Protein AF-A0A842RLB9-F1 (afdb_monomer)

Mean predicted aligned error: 10.02 Å

Solvent-accessible surface area (backbone atoms only — not comparable to full-atom values): 3772 Å² total; per-residue (Å²): 102,46,93,77,70,74,47,52,68,69,58,53,51,54,54,56,53,50,39,57,77,67,66,48,78,75,46,50,78,49,77,56,88,97,42,78,49,74,51,61,42,64,78,75,66,58,60,59,58,82,82,38,80,69,64,70,75,119

Structure (mmCIF, N/CA/C/O backbone):
data_AF-A0A842RLB9-F1
#
_entry.id   AF-A0A842RLB9-F1
#
loop_
_atom_site.group_PDB
_atom_site.id
_atom_site.type_symbol
_atom_site.label_atom_id
_atom_site.label_alt_id
_atom_site.label_comp_id
_atom_site.label_asym_id
_atom_site.label_entity_id
_atom_site.label_seq_id
_atom_site.pdbx_PDB_ins_code
_atom_site.Cartn_x
_atom_site.Cartn_y
_atom_site.Cartn_z
_atom_site.occupancy
_atom_site.B_iso_or_equiv
_atom_site.auth_seq_id
_atom_site.auth_comp_id
_atom_site.auth_asym_id
_atom_site.auth_atom_id
_atom_site.pdbx_PDB_model_num
ATOM 1 N N . MET A 1 1 ? 7.157 4.089 -12.701 1.00 57.66 1 MET A N 1
ATOM 2 C CA . MET A 1 1 ? 7.156 3.936 -11.224 1.00 57.66 1 MET A CA 1
ATOM 3 C C . MET A 1 1 ? 8.515 4.291 -10.652 1.00 57.66 1 MET A C 1
ATOM 5 O O . MET A 1 1 ? 8.567 5.293 -9.960 1.00 57.66 1 MET A O 1
ATOM 9 N N . VAL A 1 2 ? 9.594 3.573 -10.996 1.00 67.94 2 VAL A N 1
ATOM 10 C CA . VAL A 1 2 ? 10.963 3.931 -10.560 1.00 67.94 2 VAL A CA 1
ATOM 11 C C . VAL A 1 2 ? 11.324 5.366 -10.961 1.00 67.94 2 VAL A C 1
ATOM 13 O O . VAL A 1 2 ? 11.746 6.139 -10.113 1.00 67.94 2 VAL A O 1
ATOM 16 N N . ASP A 1 3 ? 11.039 5.762 -12.204 1.00 68.50 3 ASP A N 1
ATOM 17 C CA . ASP A 1 3 ? 11.358 7.110 -12.713 1.00 68.50 3 ASP A CA 1
ATOM 18 C C . ASP A 1 3 ? 10.585 8.242 -12.019 1.00 68.50 3 ASP A C 1
ATOM 20 O O . ASP A 1 3 ? 10.958 9.405 -12.108 1.00 68.50 3 ASP A O 1
ATOM 24 N N . THR A 1 4 ? 9.485 7.914 -11.337 1.00 79.25 4 THR A N 1
ATOM 25 C CA . THR A 1 4 ? 8.593 8.897 -10.705 1.00 79.25 4 THR A CA 1
ATOM 26 C C . THR A 1 4 ? 8.808 8.971 -9.197 1.00 79.25 4 THR A C 1
ATOM 28 O O . THR A 1 4 ? 8.733 10.048 -8.620 1.00 79.25 4 THR A O 1
ATOM 31 N N . THR A 1 5 ? 9.047 7.830 -8.547 1.00 78.25 5 THR A N 1
ATOM 32 C CA . THR A 1 5 ? 9.166 7.735 -7.084 1.00 78.25 5 THR A CA 1
ATOM 33 C C . THR A 1 5 ? 10.600 7.506 -6.609 1.00 78.25 5 THR A C 1
ATOM 35 O O . THR A 1 5 ? 10.857 7.605 -5.414 1.00 78.25 5 THR A O 1
ATOM 38 N N . GLY A 1 6 ? 11.530 7.159 -7.505 1.00 89.19 6 GLY A N 1
ATOM 39 C CA . GLY A 1 6 ? 12.895 6.744 -7.163 1.00 89.19 6 GLY A CA 1
ATOM 40 C C . GLY A 1 6 ? 12.982 5.380 -6.466 1.00 89.19 6 GLY A C 1
ATOM 41 O O . GLY A 1 6 ? 14.071 4.946 -6.098 1.00 89.19 6 GLY A O 1
ATOM 42 N N . LEU A 1 7 ? 11.855 4.688 -6.270 1.00 84.94 7 LEU A N 1
ATOM 43 C CA . LEU A 1 7 ? 11.804 3.418 -5.550 1.00 84.94 7 LEU A CA 1
ATOM 44 C C . LEU A 1 7 ? 11.959 2.249 -6.517 1.00 84.94 7 LEU A C 1
ATOM 46 O O . LEU A 1 7 ? 11.263 2.176 -7.530 1.00 84.94 7 LEU A O 1
ATOM 50 N N . SER A 1 8 ? 12.837 1.303 -6.178 1.00 89.12 8 SER A N 1
ATOM 51 C CA . SER A 1 8 ? 12.960 0.058 -6.933 1.00 89.12 8 SER A CA 1
ATOM 52 C C . SER A 1 8 ? 11.720 -0.814 -6.746 1.00 89.12 8 SER A C 1
ATOM 54 O O . SER A 1 8 ? 11.113 -0.842 -5.673 1.00 89.12 8 SER A O 1
ATOM 56 N N . TRP A 1 9 ? 11.375 -1.589 -7.776 1.00 84.50 9 TRP A N 1
ATOM 57 C CA . TRP A 1 9 ? 10.240 -2.510 -7.703 1.00 84.50 9 TRP A CA 1
ATOM 58 C C . TRP A 1 9 ? 10.376 -3.521 -6.556 1.00 84.50 9 TRP A C 1
ATOM 60 O O . TRP A 1 9 ? 9.405 -3.798 -5.860 1.00 84.50 9 TRP A O 1
ATOM 70 N N . THR A 1 10 ? 11.588 -4.022 -6.302 1.00 89.38 10 THR A N 1
ATOM 71 C CA . THR A 1 10 ? 11.868 -4.945 -5.192 1.00 89.38 10 THR A CA 1
ATOM 72 C C . THR A 1 10 ? 11.562 -4.317 -3.835 1.00 89.38 10 THR A C 1
ATOM 74 O O . THR A 1 10 ? 10.965 -4.966 -2.979 1.00 89.38 10 THR A O 1
ATOM 77 N N . TYR A 1 11 ? 11.941 -3.050 -3.641 1.00 88.00 11 TYR A N 1
ATOM 78 C CA . TYR A 1 11 ? 11.632 -2.325 -2.413 1.00 88.00 11 TYR A CA 1
ATOM 79 C C . TYR A 1 11 ? 10.125 -2.099 -2.274 1.00 88.00 11 TYR A C 1
ATOM 81 O O . TYR A 1 11 ? 9.556 -2.410 -1.233 1.00 88.00 11 TYR A O 1
ATOM 89 N N . THR A 1 12 ? 9.458 -1.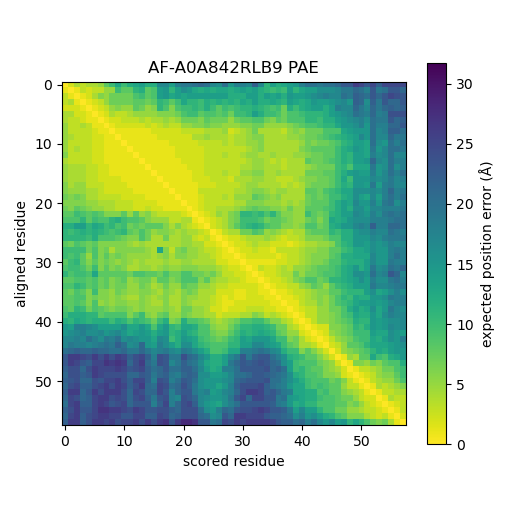642 -3.339 1.00 85.69 12 THR A N 1
ATOM 90 C CA . THR A 1 12 ? 8.001 -1.459 -3.347 1.00 85.69 12 THR A CA 1
ATOM 91 C C . THR A 1 12 ? 7.267 -2.755 -3.015 1.00 85.69 12 THR A C 1
ATOM 93 O O . THR A 1 12 ? 6.388 -2.746 -2.162 1.00 85.69 12 THR A O 1
ATOM 96 N N . LYS A 1 13 ? 7.666 -3.879 -3.616 1.00 86.50 13 LYS A N 1
ATOM 97 C CA . LYS A 1 13 ? 7.086 -5.195 -3.336 1.00 86.50 13 LYS A CA 1
ATOM 98 C C . LYS A 1 13 ? 7.223 -5.575 -1.861 1.00 86.50 13 LYS A C 1
ATOM 100 O O . LYS A 1 13 ? 6.233 -5.964 -1.258 1.00 86.50 13 LYS A O 1
ATOM 105 N N . LYS A 1 14 ? 8.412 -5.392 -1.275 1.00 90.62 14 LYS A N 1
ATOM 106 C CA . LYS A 1 14 ? 8.657 -5.673 0.147 1.00 90.62 14 LYS A CA 1
ATOM 107 C C . LYS A 1 14 ? 7.738 -4.858 1.062 1.00 90.62 14 LYS A C 1
ATOM 109 O O . LYS A 1 14 ? 7.206 -5.401 2.021 1.00 90.62 14 LYS A O 1
ATOM 114 N N . ILE A 1 15 ? 7.551 -3.572 0.764 1.00 88.12 15 ILE A N 1
ATOM 115 C CA . ILE A 1 15 ? 6.665 -2.700 1.547 1.00 88.12 15 ILE A CA 1
ATOM 116 C C . ILE A 1 15 ? 5.202 -3.132 1.412 1.00 88.12 15 ILE A C 1
ATOM 118 O O . ILE A 1 15 ? 4.487 -3.167 2.405 1.00 88.12 15 ILE A O 1
ATOM 122 N N . LEU A 1 16 ? 4.751 -3.486 0.206 1.00 84.50 16 LEU A N 1
ATOM 123 C CA . LEU A 1 16 ? 3.379 -3.954 -0.008 1.00 84.50 16 LEU A CA 1
ATOM 124 C C . LEU A 1 16 ? 3.108 -5.282 0.712 1.00 84.50 16 LEU A C 1
ATOM 126 O O . LEU A 1 16 ? 2.043 -5.437 1.295 1.00 84.50 16 LEU A O 1
ATOM 130 N N . GLU A 1 17 ? 4.069 -6.208 0.707 1.00 86.69 17 GLU A N 1
ATOM 131 C CA . GLU A 1 17 ? 3.975 -7.469 1.456 1.00 86.69 17 GLU A CA 1
ATOM 132 C C . GLU A 1 17 ? 3.917 -7.216 2.971 1.00 86.69 17 GLU A C 1
ATOM 134 O O . GLU A 1 17 ? 3.057 -7.771 3.643 1.00 86.69 17 GLU A O 1
ATOM 139 N N . GLN A 1 18 ? 4.740 -6.300 3.493 1.00 88.19 18 GLN A N 1
ATOM 140 C CA . GLN A 1 18 ? 4.694 -5.913 4.907 1.00 88.19 18 GLN A CA 1
ATOM 141 C C . GLN A 1 18 ? 3.336 -5.313 5.308 1.00 88.19 18 GLN A C 1
ATOM 143 O O . GLN A 1 18 ? 2.821 -5.613 6.378 1.00 88.19 18 GLN A O 1
ATOM 148 N N . LEU A 1 19 ? 2.737 -4.478 4.457 1.00 82.12 19 LEU A N 1
ATOM 149 C CA . LEU A 1 19 ? 1.435 -3.870 4.745 1.00 82.12 19 LEU A CA 1
ATOM 150 C C . LEU A 1 19 ? 0.299 -4.905 4.766 1.00 82.12 19 LEU A C 1
ATOM 152 O O . LEU A 1 19 ? -0.664 -4.723 5.504 1.00 82.12 19 LEU A O 1
ATOM 156 N N . ILE A 1 20 ? 0.418 -5.999 4.006 1.00 81.06 20 ILE A N 1
ATOM 157 C CA . ILE A 1 20 ? -0.510 -7.135 4.107 1.00 81.06 20 ILE A CA 1
ATOM 158 C C . ILE A 1 20 ? -0.361 -7.822 5.469 1.00 81.06 20 ILE A C 1
ATOM 160 O O . ILE A 1 20 ? -1.367 -8.088 6.121 1.00 81.06 20 ILE A O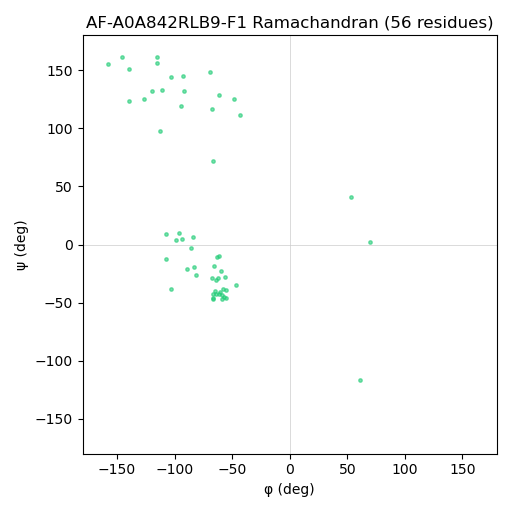 1
ATOM 164 N N . ASP A 1 21 ? 0.875 -8.074 5.914 1.00 85.06 21 ASP A N 1
ATOM 165 C CA . ASP A 1 21 ? 1.145 -8.706 7.215 1.00 85.06 21 ASP A CA 1
ATOM 166 C C . ASP A 1 21 ? 0.647 -7.853 8.399 1.00 85.06 21 ASP A C 1
ATOM 168 O O . ASP A 1 21 ? 0.274 -8.384 9.444 1.00 85.06 21 ASP A O 1
ATOM 172 N N . GLU A 1 22 ? 0.617 -6.530 8.233 1.00 86.00 22 GLU A N 1
ATOM 173 C CA . GLU A 1 22 ? 0.104 -5.564 9.213 1.00 86.00 22 GLU A CA 1
ATOM 174 C C . GLU A 1 22 ? -1.428 -5.372 9.154 1.00 86.00 22 GLU A C 1
ATOM 176 O O . GLU A 1 22 ? -1.954 -4.502 9.849 1.00 86.00 22 GLU A O 1
ATOM 181 N N . ASP A 1 23 ? -2.145 -6.165 8.347 1.00 77.81 23 ASP A N 1
ATOM 182 C CA . ASP A 1 23 ? -3.599 -6.071 8.121 1.00 77.81 23 ASP A CA 1
ATOM 183 C C . ASP A 1 23 ? -4.042 -4.653 7.706 1.00 77.81 23 ASP A C 1
ATOM 185 O O . ASP A 1 23 ? -5.035 -4.087 8.172 1.00 77.81 23 ASP A O 1
ATOM 189 N N . TYR A 1 24 ? -3.249 -4.019 6.835 1.00 77.88 24 TYR A N 1
ATOM 190 C CA . TYR A 1 24 ? -3.514 -2.664 6.373 1.00 77.88 24 TYR A CA 1
ATOM 191 C C . TYR A 1 24 ? -4.779 -2.598 5.501 1.00 77.88 24 TYR A C 1
ATOM 193 O O . TYR A 1 24 ? -4.823 -3.099 4.380 1.00 77.88 24 TYR A O 1
ATOM 201 N N . ILE A 1 25 ? -5.790 -1.866 5.971 1.00 70.00 25 ILE A N 1
ATOM 202 C CA . ILE A 1 25 ? -7.123 -1.785 5.342 1.00 70.00 25 ILE A CA 1
ATOM 203 C C . ILE A 1 25 ? -7.263 -0.737 4.218 1.00 70.00 25 ILE A C 1
ATOM 205 O O . ILE A 1 25 ? -8.329 -0.590 3.623 1.00 70.00 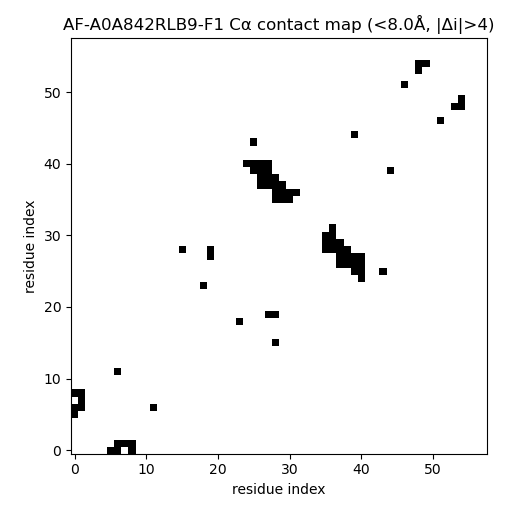25 ILE A O 1
ATOM 209 N N . GLY A 1 26 ? -6.223 0.054 3.929 1.00 74.38 26 GLY A N 1
ATOM 210 C CA . GLY A 1 26 ? -6.335 1.199 3.009 1.00 74.38 26 GLY A CA 1
ATOM 211 C C . GLY A 1 26 ? -6.212 0.854 1.519 1.00 74.38 26 GLY A C 1
ATOM 212 O O . GLY A 1 26 ? -6.617 1.650 0.664 1.00 74.38 26 GLY A O 1
ATOM 213 N N . PHE A 1 27 ? -5.643 -0.304 1.188 1.00 77.94 27 PHE A N 1
ATOM 214 C CA . PHE A 1 27 ? -5.623 -0.871 -0.158 1.00 77.94 27 PHE A CA 1
ATOM 215 C C . PHE A 1 27 ? -5.395 -2.382 -0.092 1.00 77.94 27 PHE A C 1
ATOM 217 O O . PHE A 1 27 ? -4.763 -2.883 0.828 1.00 77.94 27 PHE A O 1
ATOM 224 N N . HIS A 1 28 ? -5.849 -3.085 -1.119 1.00 82.62 28 HIS A N 1
ATOM 225 C CA . HIS A 1 28 ? -5.589 -4.497 -1.343 1.00 82.62 28 HIS A CA 1
ATOM 226 C C . HIS A 1 28 ? -4.528 -4.665 -2.421 1.00 82.62 28 HIS A C 1
ATOM 228 O O . HIS A 1 28 ? -4.490 -3.907 -3.396 1.00 82.62 28 HIS A O 1
ATOM 234 N N . PHE A 1 29 ? -3.681 -5.673 -2.247 1.00 85.44 29 PHE A N 1
ATOM 235 C CA . PHE A 1 29 ? -2.616 -6.011 -3.176 1.00 85.44 29 PHE A CA 1
ATOM 236 C C . PHE A 1 29 ? -2.518 -7.527 -3.312 1.00 85.44 29 PHE A C 1
ATOM 238 O O . PHE A 1 29 ? -2.330 -8.224 -2.320 1.00 85.44 29 PHE A O 1
ATOM 245 N N . GLU A 1 30 ? -2.625 -8.041 -4.536 1.00 86.44 30 GLU A N 1
ATOM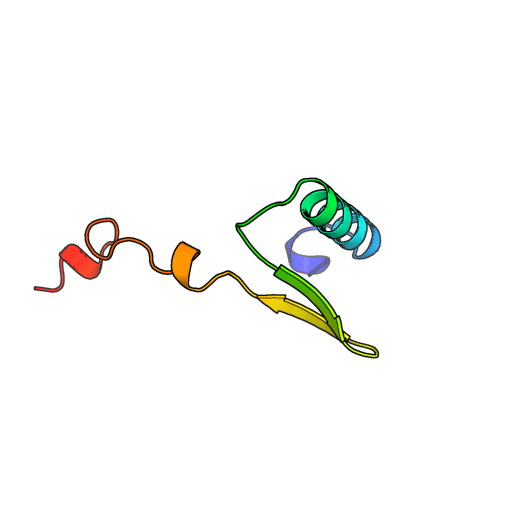 246 C CA . GLU A 1 30 ? -2.501 -9.477 -4.784 1.00 86.44 30 GLU A CA 1
ATOM 247 C C . GLU A 1 30 ? -1.834 -9.786 -6.128 1.00 86.44 30 GLU A C 1
ATOM 249 O O . GLU A 1 30 ? -1.764 -8.955 -7.044 1.00 86.44 30 GLU A O 1
ATOM 254 N N . LYS A 1 31 ? -1.344 -11.021 -6.253 1.00 87.00 31 LY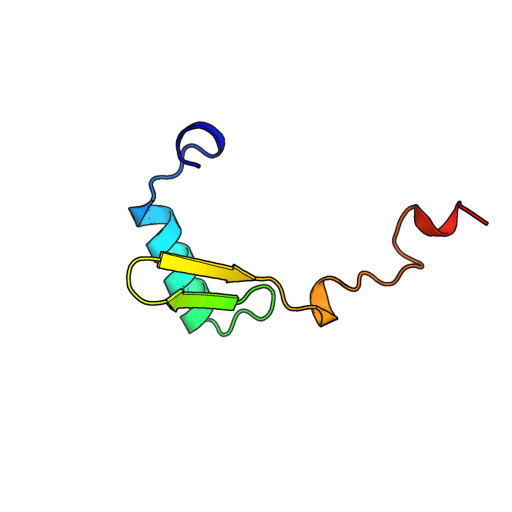S A N 1
ATOM 255 C CA . LYS A 1 31 ? -0.775 -11.536 -7.495 1.00 87.00 31 LYS A CA 1
ATOM 256 C C . LYS A 1 31 ? -1.842 -12.296 -8.283 1.00 87.00 31 LYS A C 1
ATOM 258 O O . LYS A 1 31 ? -2.314 -13.337 -7.836 1.00 87.00 31 LYS A O 1
ATOM 263 N N . LEU A 1 32 ? -2.140 -11.835 -9.496 1.00 87.69 32 LEU A N 1
ATOM 264 C CA . LEU A 1 32 ? -3.040 -12.495 -10.442 1.00 87.69 32 LEU A CA 1
ATOM 265 C C . LEU A 1 32 ? -2.239 -12.989 -11.651 1.00 87.69 32 LEU A C 1
ATOM 267 O O . LEU A 1 32 ? -1.908 -12.238 -12.570 1.00 87.69 32 LEU A O 1
ATOM 271 N N . GLY A 1 33 ? -1.886 -14.277 -11.632 1.00 89.88 33 GLY A N 1
ATOM 272 C CA . GLY A 1 33 ? -1.056 -14.898 -12.666 1.00 89.88 33 GLY A CA 1
ATOM 273 C C . GLY A 1 33 ? 0.332 -14.253 -12.754 1.00 89.88 33 GLY A C 1
ATOM 274 O O . GLY A 1 33 ? 1.112 -14.313 -11.803 1.00 89.88 33 GLY A O 1
AT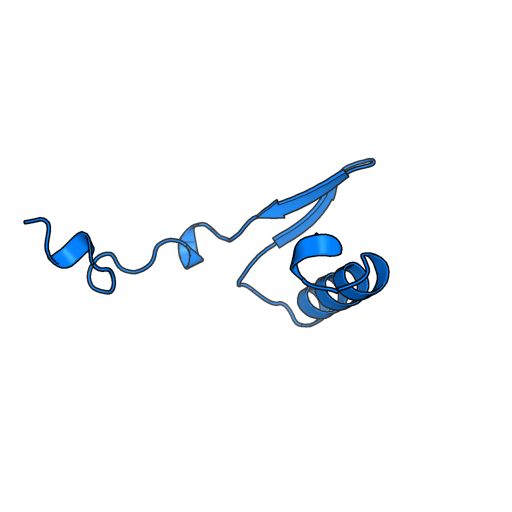OM 275 N N . ASN A 1 34 ? 0.636 -13.630 -13.898 1.00 88.44 34 ASN A N 1
ATOM 276 C CA . ASN A 1 34 ? 1.886 -12.889 -14.126 1.00 88.44 34 ASN A CA 1
ATOM 277 C C . ASN A 1 34 ? 1.769 -11.384 -13.833 1.00 88.44 34 ASN A C 1
ATOM 279 O O . ASN A 1 34 ? 2.725 -10.641 -14.055 1.00 88.44 34 ASN A O 1
ATOM 283 N N . SER A 1 35 ? 0.622 -10.932 -13.333 1.00 84.44 35 SER A N 1
ATOM 284 C CA . SER A 1 35 ? 0.344 -9.529 -13.042 1.00 84.44 35 SER A CA 1
ATOM 285 C C . SER A 1 35 ? 0.146 -9.307 -11.545 1.00 84.44 35 SER A C 1
ATOM 287 O O . SER A 1 35 ? -0.200 -10.220 -10.797 1.00 84.44 35 SER A O 1
ATOM 289 N N . TRP A 1 36 ? 0.373 -8.072 -11.111 1.00 83.25 36 TRP A N 1
ATOM 290 C CA . TRP A 1 36 ? 0.059 -7.616 -9.761 1.00 83.25 36 TRP A CA 1
ATOM 291 C C . TRP A 1 36 ? -1.087 -6.627 -9.843 1.00 83.25 36 TRP A C 1
ATOM 293 O O . TRP A 1 36 ? -1.062 -5.732 -10.691 1.00 83.25 36 TRP A O 1
ATOM 303 N N . VAL A 1 37 ? -2.078 -6.798 -8.978 1.00 85.38 37 VAL A N 1
ATOM 304 C CA . VAL A 1 37 ? -3.266 -5.953 -8.958 1.00 85.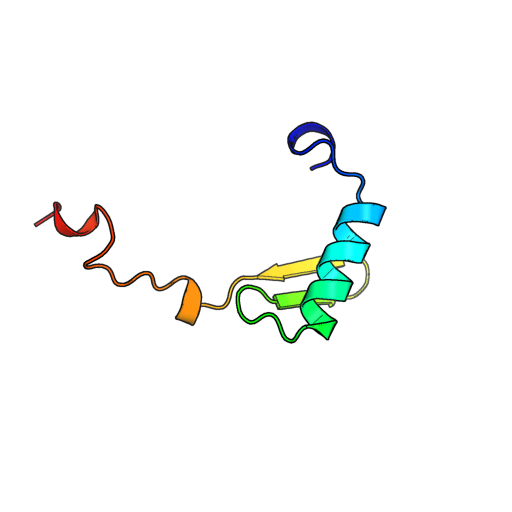38 37 VAL A CA 1
ATOM 305 C C . VAL A 1 37 ? -3.352 -5.267 -7.607 1.00 85.38 37 VAL A C 1
ATOM 307 O O . VAL A 1 37 ? -3.159 -5.880 -6.560 1.00 85.38 37 VAL A O 1
ATOM 310 N N . LEU A 1 38 ? -3.576 -3.957 -7.668 1.00 85.31 38 LEU A N 1
ATOM 311 C CA . LEU A 1 38 ? -3.690 -3.062 -6.528 1.00 85.31 38 LEU A CA 1
ATOM 312 C C . LEU A 1 38 ? -5.009 -2.307 -6.668 1.00 85.31 38 LEU A C 1
ATOM 314 O O . LE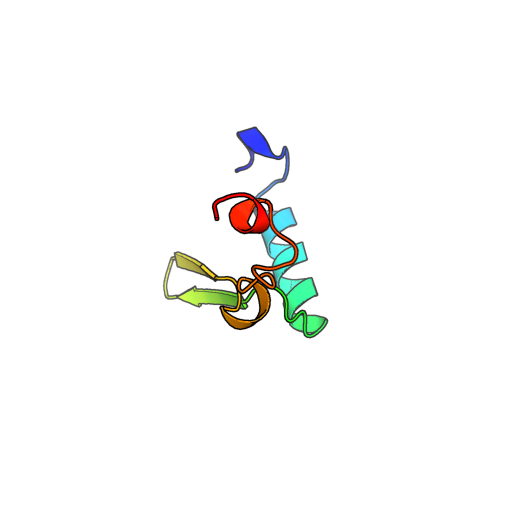U A 1 38 ? -5.237 -1.655 -7.690 1.00 85.31 38 LEU A O 1
ATOM 318 N N . TRP A 1 39 ? -5.859 -2.359 -5.651 1.00 82.88 39 TRP A N 1
ATOM 319 C CA . TRP A 1 39 ? -7.086 -1.568 -5.603 1.00 82.88 39 TRP A CA 1
ATOM 320 C C . TRP A 1 39 ? -7.308 -1.040 -4.197 1.00 82.88 39 TRP A C 1
ATOM 322 O O . TRP A 1 39 ? -6.869 -1.626 -3.216 1.00 82.88 39 TRP A O 1
ATOM 332 N N . LYS A 1 40 ? -7.964 0.108 -4.086 1.00 77.88 40 LYS A N 1
ATOM 333 C CA . LYS A 1 40 ? -8.347 0.664 -2.790 1.00 77.88 40 LYS A CA 1
ATOM 334 C C . LYS A 1 40 ? -9.751 0.194 -2.447 1.00 77.88 40 LYS A C 1
ATOM 336 O O . LYS A 1 40 ? -10.582 0.066 -3.348 1.00 77.88 40 LYS A O 1
ATOM 341 N N . ASP A 1 41 ? -10.012 -0.036 -1.167 1.00 72.44 41 ASP A N 1
ATOM 342 C CA . ASP A 1 41 ? -11.365 -0.336 -0.721 1.00 72.44 41 ASP A CA 1
ATOM 343 C C . ASP A 1 41 ? -12.275 0.855 -1.046 1.00 72.44 41 ASP A C 1
ATOM 345 O O . ASP A 1 41 ? -11.963 2.010 -0.730 1.00 72.44 41 ASP A O 1
ATOM 349 N N . ARG A 1 42 ? -13.400 0.575 -1.705 1.00 64.06 42 ARG A N 1
ATOM 350 C CA . ARG A 1 42 ? -14.402 1.584 -2.035 1.00 64.06 42 ARG A CA 1
ATOM 351 C C . ARG A 1 42 ? -14.858 2.311 -0.774 1.00 64.06 42 ARG A C 1
ATOM 353 O O . ARG A 1 42 ? -15.019 3.524 -0.835 1.00 64.06 42 ARG A O 1
ATOM 360 N N . GLU A 1 43 ? -15.014 1.618 0.349 1.00 64.56 43 GLU A N 1
ATOM 361 C CA . GLU A 1 43 ? -15.477 2.207 1.610 1.00 64.56 43 GLU A CA 1
ATOM 362 C C . GLU A 1 43 ? -14.492 3.253 2.161 1.00 64.56 43 GLU A C 1
ATOM 364 O O . GLU A 1 43 ? -14.913 4.264 2.719 1.00 64.56 43 GLU A O 1
ATOM 369 N N . HIS A 1 44 ? -13.193 3.092 1.886 1.00 58.50 44 HIS A N 1
ATOM 370 C CA . HIS A 1 44 ? -12.139 4.049 2.246 1.00 58.50 44 HIS A CA 1
ATOM 371 C C . HIS A 1 44 ? -11.883 5.127 1.174 1.00 58.50 44 HIS A C 1
ATOM 373 O O . HIS A 1 44 ? -11.337 6.192 1.476 1.00 58.50 44 HIS A O 1
ATOM 379 N N . ILE A 1 45 ? -12.271 4.885 -0.087 1.00 57.16 45 ILE A N 1
ATOM 380 C CA . ILE A 1 45 ? -12.243 5.895 -1.162 1.00 57.16 45 ILE A CA 1
ATOM 381 C C . ILE A 1 45 ? -13.463 6.810 -1.112 1.00 57.16 45 ILE A C 1
ATOM 383 O O . ILE A 1 45 ? -13.356 7.954 -1.564 1.00 57.16 45 ILE A O 1
ATOM 387 N N . VAL A 1 46 ? -14.599 6.348 -0.569 1.00 57.19 46 VAL A N 1
ATOM 388 C CA . VAL A 1 46 ? -15.756 7.195 -0.246 1.00 57.19 46 VAL A CA 1
ATOM 389 C C . VAL A 1 46 ? -15.335 8.134 0.888 1.00 57.19 46 VAL A C 1
ATOM 391 O O . VAL A 1 46 ? -15.739 8.029 2.041 1.00 57.19 46 VAL A O 1
ATOM 394 N N . LYS A 1 47 ? -14.482 9.103 0.542 1.00 56.47 47 LYS A N 1
ATOM 395 C CA . LYS A 1 47 ? -14.328 10.340 1.281 1.00 56.47 47 LYS A CA 1
ATOM 396 C C . LYS A 1 47 ? -15.739 10.846 1.486 1.00 56.47 47 LYS A C 1
ATOM 398 O O . LYS A 1 47 ? -16.487 10.990 0.516 1.00 56.47 47 LYS A O 1
ATOM 403 N N . LYS A 1 48 ? -16.089 11.097 2.744 1.00 57.06 48 LYS A N 1
ATOM 404 C CA . LYS A 1 48 ? -17.288 11.844 3.099 1.00 57.06 48 LYS A CA 1
ATOM 405 C C . LYS A 1 48 ? -17.349 13.037 2.146 1.00 57.06 48 LYS A C 1
ATOM 407 O O . LYS A 1 48 ? -16.481 13.901 2.212 1.00 57.06 48 LYS A O 1
ATOM 412 N N . MET A 1 49 ? -18.325 13.066 1.232 1.00 55.00 49 MET A N 1
ATOM 413 C CA . MET A 1 49 ? -18.514 14.204 0.323 1.00 55.00 49 MET A CA 1
ATOM 414 C C . MET A 1 49 ? -18.468 15.562 1.061 1.00 55.00 49 MET A C 1
ATOM 416 O O . MET A 1 49 ? -17.850 16.479 0.512 1.00 55.00 49 MET A O 1
ATOM 420 N N . PRO A 1 50 ? -18.968 15.677 2.318 1.00 59.69 50 PRO A N 1
ATOM 421 C CA . PRO A 1 50 ? -18.811 16.880 3.146 1.00 59.69 50 PRO A CA 1
ATOM 422 C C . PRO A 1 50 ? -17.370 17.362 3.386 1.00 59.69 50 PRO A C 1
ATOM 424 O O . PRO A 1 50 ? -17.155 18.557 3.577 1.00 59.69 50 PRO A O 1
ATOM 427 N N . ASP A 1 51 ? -16.386 16.462 3.362 1.00 62.22 51 ASP A N 1
ATOM 428 C CA . ASP A 1 51 ? -14.970 16.749 3.639 1.00 62.22 51 ASP A CA 1
ATOM 429 C C . ASP A 1 51 ? -14.154 16.986 2.355 1.00 62.22 51 ASP A C 1
ATOM 431 O O . ASP A 1 51 ? -12.924 17.050 2.372 1.00 62.22 51 ASP A O 1
ATOM 435 N N . THR A 1 52 ? -14.828 17.111 1.210 1.00 65.69 52 THR A N 1
ATOM 436 C CA . THR A 1 52 ? -1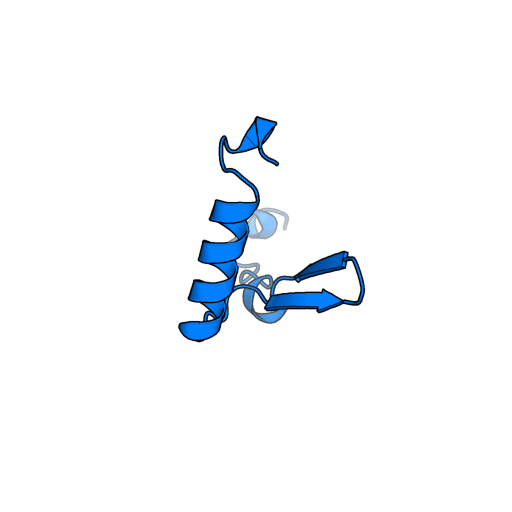4.200 17.398 -0.084 1.00 65.69 52 THR A CA 1
ATOM 437 C C . THR A 1 52 ? -14.638 18.756 -0.619 1.00 65.69 52 THR A C 1
ATOM 439 O O . THR A 1 52 ? -15.677 19.285 -0.229 1.00 65.69 52 THR A O 1
ATOM 442 N N . CYS A 1 53 ? -13.885 19.315 -1.572 1.00 64.44 53 CYS A N 1
ATOM 443 C CA . CYS A 1 53 ? -14.273 20.551 -2.263 1.00 64.44 53 CYS A CA 1
ATOM 444 C C . CYS A 1 53 ? -15.589 20.426 -3.053 1.00 64.44 53 CYS A C 1
ATOM 446 O O . CYS A 1 53 ? -16.121 21.443 -3.484 1.00 64.44 53 CYS A O 1
ATOM 448 N N . GLY A 1 54 ? -16.136 19.211 -3.207 1.00 62.59 54 GLY A N 1
ATOM 449 C CA . GLY A 1 54 ? -17.474 18.991 -3.753 1.00 62.59 54 GLY A CA 1
ATOM 450 C C . GLY A 1 54 ? -18.583 19.661 -2.937 1.00 62.59 54 GLY A C 1
ATOM 451 O O . GLY A 1 54 ? -19.609 20.007 -3.501 1.00 62.59 54 GLY A O 1
ATOM 452 N N . ARG A 1 55 ? -18.345 19.953 -1.649 1.00 64.00 55 ARG A N 1
ATOM 453 C CA . ARG A 1 55 ? -19.271 20.707 -0.782 1.00 64.00 55 ARG A CA 1
ATOM 454 C C . ARG A 1 55 ? -19.540 22.154 -1.222 1.00 64.00 55 ARG A C 1
ATOM 456 O O . ARG A 1 55 ? -20.355 22.827 -0.609 1.00 64.00 55 ARG A O 1
ATOM 463 N N . PHE A 1 56 ? -18.779 22.662 -2.189 1.00 74.56 56 PHE A N 1
ATOM 464 C CA . PHE A 1 56 ? -18.883 24.030 -2.702 1.00 74.56 56 PHE A CA 1
ATOM 465 C C . PHE A 1 56 ? -19.505 24.093 -4.104 1.00 74.56 56 PHE A C 1
ATOM 467 O O . PHE A 1 56 ? -19.422 25.132 -4.752 1.00 74.56 56 PHE A O 1
ATOM 474 N N . LEU A 1 57 ? -20.032 22.971 -4.605 1.00 72.81 57 LEU A N 1
ATOM 475 C CA . LEU A 1 57 ? -20.619 22.860 -5.943 1.00 72.81 57 LEU A CA 1
ATOM 476 C C . LEU A 1 57 ? -22.156 22.963 -5.948 1.00 72.81 57 LEU A C 1
ATOM 478 O O . LEU A 1 57 ? -22.740 22.806 -7.019 1.00 72.81 57 LEU A O 1
ATOM 482 N N . ASP A 1 58 ? -22.775 23.217 -4.790 1.00 56.75 58 ASP A N 1
ATOM 483 C CA . ASP A 1 58 ? -24.202 23.556 -4.657 1.00 56.75 58 ASP A CA 1
ATOM 484 C C . ASP A 1 58 ? -24.458 25.051 -4.918 1.00 56.75 58 ASP A C 1
ATOM 486 O O . ASP A 1 58 ? -23.673 25.889 -4.408 1.00 56.75 58 ASP A O 1
#

Radius of gyration: 15.56 Å; Cα contacts (8 Å, |Δi|>4): 38; chains: 1; bounding box: 37×39×23 Å

Secondary structure (DSSP, 8-state):
-HHHH---HHHHHHHHHHHHHTT-TT-EEEEETTEEEEE--HHHH---GGGSGGGG--

pLDDT: mean 76.4, std 11.42, range [55.0, 90.62]

Nearest PDB structures (foldseek):
  5k5q-assembly1_B  TM=6.055E-01  e=8.846E-01  Sulfolobus sp. NOB8H2
  4gcv-assembly1_A  TM=5.873E-01  e=2.623E+00  Pseudomonas aeruginosa PAO1
  5k1y-assembly1_B  TM=5.937E-01  e=2.807E+00  Sulfolobus sp. NOB8H2
  2lkp-assembly1_B  TM=6.046E-01  e=5.173E+00  Mycobacterium tuberculosis H37Rv
  5fcj-assembly1_c0  TM=5.973E-01  e=8.323E+00  Saccharomyces cerevisiae S288C

Foldseek 3Di:
DCVVPVDDPVRVVVVLVVCVVVVPQQKDWDDDPPDIDIGGDPVNVPDPCCVDPVVVVD

Sequence (58 aa):
MVDTTGLSWTYTKKILEQLIDEDYIGFHFEKLGNSWVLWKDREHIVKKMPDTCGRFLD